Protein AF-A0A972C7S1-F1 (afdb_monomer_lite)

Radius of gyration: 17.01 Å; chains: 1; bounding box: 57×32×51 Å

Sequence (175 aa):
MARKSNYHRSFIILKPESKGYGLKPNKEPAGYCKFEIRRGIGKAYIYLQDMKPSSALDGTYEAYLISIDDSIKPCKLASLHIDDHGRGEHVASFDANDIMGSGKSLENFHALAITFRSQQEDKAIKVAYPLIGYSSRDVNINSHIITDKLKAIHGEEVELQIHPEPEVELEEQLG

pLDDT: mean 88.18, std 15.3, range [39.53, 98.75]

Structure (mmCIF, N/CA/C/O backbone):
data_AF-A0A972C7S1-F1
#
_entry.id   AF-A0A972C7S1-F1
#
loop_
_atom_site.group_PDB
_atom_site.id
_atom_site.type_symbol
_atom_site.label_atom_id
_atom_site.label_alt_id
_atom_site.label_comp_id
_atom_site.label_asym_id
_atom_site.label_entity_id
_atom_site.label_seq_id
_atom_site.pdbx_PDB_ins_code
_atom_site.Cartn_x
_atom_site.Cartn_y
_atom_site.Cartn_z
_atom_site.occupancy
_atom_site.B_iso_or_equiv
_atom_site.auth_seq_id
_atom_site.auth_comp_id
_atom_site.auth_asym_id
_atom_site.auth_atom_id
_atom_site.pdbx_PDB_model_num
ATOM 1 N N . MET A 1 1 ? -34.486 -2.240 19.108 1.00 39.69 1 MET A N 1
ATOM 2 C CA . MET A 1 1 ? -33.278 -1.493 18.688 1.00 39.69 1 MET A CA 1
ATOM 3 C C . MET A 1 1 ? -33.004 -1.820 17.230 1.00 39.69 1 MET A C 1
ATOM 5 O O . MET A 1 1 ? -32.781 -2.982 16.915 1.00 39.69 1 MET A O 1
ATOM 9 N N . ALA A 1 2 ? -33.124 -0.845 16.330 1.00 39.53 2 ALA A N 1
ATOM 10 C CA . ALA A 1 2 ? -32.893 -1.070 14.906 1.00 39.53 2 ALA A CA 1
ATOM 11 C C . ALA A 1 2 ? -31.409 -1.402 14.684 1.00 39.53 2 ALA A C 1
ATOM 13 O O . ALA A 1 2 ? -30.544 -0.580 14.979 1.00 39.53 2 ALA A O 1
ATOM 14 N N . ARG A 1 3 ? -31.105 -2.613 14.196 1.00 47.72 3 ARG A N 1
ATOM 15 C CA . ARG A 1 3 ? -29.764 -2.952 13.701 1.00 47.72 3 ARG A CA 1
ATOM 16 C C . ARG A 1 3 ? -29.469 -2.002 12.542 1.00 47.72 3 ARG A C 1
ATOM 18 O O . ARG A 1 3 ? -29.993 -2.200 11.447 1.00 47.72 3 ARG A O 1
ATOM 25 N N . LYS A 1 4 ? -28.673 -0.958 12.802 1.00 48.81 4 LYS A N 1
ATOM 26 C CA . LYS A 1 4 ? -28.084 -0.101 11.767 1.00 48.81 4 LYS A CA 1
ATOM 27 C C . LYS A 1 4 ? -27.503 -1.036 10.707 1.00 48.81 4 LYS A C 1
ATOM 29 O O . LYS A 1 4 ? -26.827 -2.007 11.042 1.00 48.81 4 LYS A O 1
ATOM 34 N N . SER A 1 5 ? -27.851 -0.808 9.448 1.00 49.00 5 SER A N 1
ATOM 35 C CA . SER A 1 5 ? -27.319 -1.571 8.324 1.00 49.00 5 SER A CA 1
ATOM 36 C C . SER A 1 5 ? -25.787 -1.503 8.368 1.00 49.00 5 SER A C 1
ATOM 38 O O . SER A 1 5 ? -25.210 -0.499 7.971 1.00 49.00 5 SER A O 1
ATOM 40 N N . ASN A 1 6 ? -25.130 -2.560 8.866 1.00 64.31 6 ASN A N 1
ATOM 41 C CA . ASN A 1 6 ? -23.666 -2.708 8.968 1.00 64.31 6 ASN A CA 1
ATOM 42 C C . ASN A 1 6 ? -23.008 -2.928 7.592 1.00 64.31 6 ASN A C 1
ATOM 44 O O . ASN A 1 6 ? -22.050 -3.694 7.484 1.00 64.31 6 ASN A O 1
ATOM 48 N N . TYR A 1 7 ? -23.595 -2.359 6.538 1.00 79.56 7 TYR A N 1
ATOM 49 C CA . TYR A 1 7 ? -23.038 -2.345 5.199 1.00 79.56 7 TYR A CA 1
ATOM 50 C C . TYR A 1 7 ? -22.491 -0.954 4.918 1.00 79.56 7 TYR A C 1
ATOM 52 O O . TYR A 1 7 ? -23.248 0.013 4.842 1.00 79.56 7 TYR A O 1
ATOM 60 N N . HIS A 1 8 ? -21.177 -0.874 4.775 1.00 86.88 8 HIS A N 1
ATOM 61 C CA . HIS A 1 8 ? -20.474 0.332 4.373 1.00 86.88 8 HIS A CA 1
ATOM 62 C C . HIS A 1 8 ? -19.635 0.001 3.145 1.00 86.88 8 HIS A C 1
ATOM 64 O O . HIS A 1 8 ? -18.954 -1.027 3.117 1.00 86.88 8 HIS A O 1
ATOM 70 N N . ARG A 1 9 ? -19.702 0.865 2.132 1.00 93.50 9 ARG A N 1
ATOM 71 C CA . ARG A 1 9 ? -18.858 0.782 0.946 1.00 93.50 9 ARG A CA 1
ATOM 72 C C . ARG A 1 9 ? -18.204 2.128 0.699 1.00 93.50 9 ARG A C 1
ATOM 74 O O . ARG A 1 9 ? -18.899 3.140 0.639 1.00 93.50 9 ARG A O 1
ATOM 81 N N . SER A 1 10 ? -16.897 2.110 0.500 1.00 94.88 10 SER A N 1
ATOM 82 C CA . SER A 1 10 ? -16.093 3.284 0.173 1.00 94.88 10 SER A CA 1
ATOM 83 C C . SER A 1 10 ? -15.086 2.943 -0.919 1.00 94.88 10 SER A C 1
ATOM 85 O O . SER A 1 10 ? -14.845 1.773 -1.226 1.00 94.88 10 SER A O 1
ATOM 87 N N . PHE A 1 11 ? -14.542 3.979 -1.550 1.00 97.06 11 PHE A N 1
ATOM 88 C CA . PHE A 1 11 ? -13.563 3.850 -2.617 1.00 97.06 11 PHE A CA 1
ATOM 89 C C . PHE A 1 11 ? -12.398 4.791 -2.345 1.00 97.06 11 PHE A C 1
ATOM 91 O O . PHE A 1 11 ? -12.612 5.940 -1.965 1.00 97.06 11 PHE A O 1
ATOM 98 N N . ILE A 1 12 ? -11.186 4.310 -2.597 1.00 98.19 12 ILE A N 1
ATOM 99 C CA . ILE A 1 12 ? -9.990 5.137 -2.708 1.00 98.19 12 ILE A CA 1
ATOM 100 C C . ILE A 1 12 ? -9.514 5.035 -4.152 1.00 98.19 12 ILE A C 1
ATOM 102 O O . ILE A 1 12 ? -9.184 3.946 -4.622 1.00 98.19 12 ILE A O 1
ATOM 106 N N . ILE A 1 13 ? -9.509 6.165 -4.858 1.00 98.31 13 ILE A N 1
ATOM 107 C CA . ILE A 1 13 ? -8.939 6.254 -6.205 1.00 98.31 13 ILE A CA 1
ATOM 108 C C . ILE A 1 13 ? -7.436 6.464 -6.063 1.00 98.31 13 ILE A C 1
ATOM 110 O O . ILE A 1 13 ? -7.007 7.388 -5.371 1.00 98.31 13 ILE A O 1
ATOM 114 N N . LEU A 1 14 ? -6.658 5.600 -6.706 1.00 98.38 14 LEU A N 1
ATOM 115 C CA . LEU A 1 14 ? -5.204 5.605 -6.669 1.00 98.38 14 LEU A CA 1
ATOM 116 C C . LEU A 1 14 ? -4.671 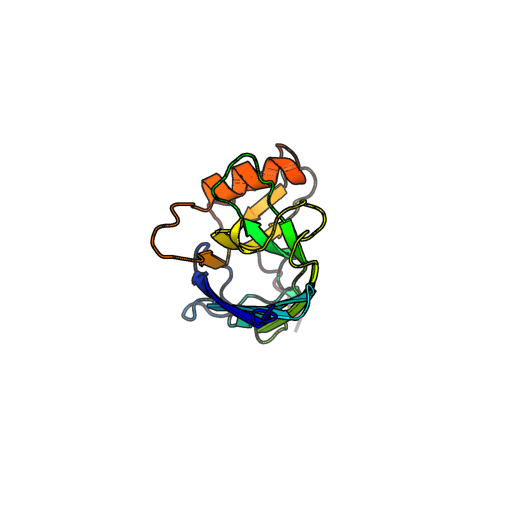6.413 -7.856 1.00 98.38 14 LEU A C 1
ATOM 118 O O . LEU A 1 14 ? -5.095 6.198 -8.994 1.00 98.38 14 LEU A O 1
ATOM 122 N N . LYS A 1 15 ? -3.751 7.339 -7.589 1.00 95.31 15 LYS A N 1
ATOM 123 C CA . LYS A 1 15 ? -3.124 8.202 -8.595 1.00 95.31 15 LYS A CA 1
ATOM 124 C C . LYS A 1 15 ? -1.613 7.969 -8.650 1.00 95.31 15 LYS A C 1
ATOM 126 O O . LYS A 1 15 ? -1.046 7.639 -7.607 1.00 95.31 15 LYS A O 1
ATOM 131 N N . PRO A 1 16 ? -0.977 8.156 -9.821 1.00 95.75 16 PRO A N 1
ATOM 132 C CA . PRO A 1 16 ? 0.477 8.136 -9.958 1.00 95.75 16 PRO A CA 1
ATOM 133 C C . PRO A 1 16 ? 1.163 9.047 -8.947 1.00 95.75 16 PRO A C 1
ATOM 135 O O . PRO A 1 16 ? 0.763 10.199 -8.791 1.00 95.75 16 PRO A O 1
ATOM 138 N N . GLU A 1 17 ? 2.207 8.530 -8.306 1.00 94.81 17 GLU A N 1
ATOM 139 C CA . GLU A 1 17 ? 3.086 9.305 -7.421 1.00 94.81 17 GLU A CA 1
ATOM 140 C C . GLU A 1 17 ? 4.550 9.143 -7.870 1.00 94.81 17 GLU A C 1
ATOM 142 O O . GLU A 1 17 ? 5.210 10.120 -8.215 1.00 94.81 17 GLU A O 1
ATOM 147 N N . SER A 1 18 ? 5.055 7.907 -7.954 1.00 91.94 18 SER A N 1
ATOM 148 C CA . SER A 1 18 ? 6.407 7.609 -8.451 1.00 91.94 18 SER A CA 1
ATOM 149 C C . SER A 1 18 ? 6.406 7.270 -9.943 1.00 91.94 18 SER A C 1
ATOM 151 O O . SER A 1 18 ? 5.640 6.425 -10.409 1.00 91.94 18 SER A O 1
ATOM 153 N N . LYS A 1 19 ? 7.315 7.888 -10.704 1.00 90.19 19 LYS A N 1
ATOM 154 C CA . LYS A 1 19 ? 7.542 7.577 -12.128 1.00 90.19 19 LYS A CA 1
ATOM 155 C C . LYS A 1 19 ? 8.309 6.261 -12.313 1.00 90.19 19 LYS A C 1
ATOM 157 O O . LYS A 1 19 ? 8.917 5.756 -11.378 1.00 90.19 19 LYS A O 1
ATOM 162 N N . GLY A 1 20 ? 8.310 5.730 -13.539 1.00 90.12 20 GLY A N 1
ATOM 163 C CA . GLY A 1 20 ? 9.089 4.538 -13.914 1.00 90.12 20 GLY A CA 1
ATOM 164 C C . GLY A 1 20 ? 8.380 3.198 -13.685 1.00 90.12 20 GLY A C 1
ATOM 165 O O . GLY A 1 20 ? 8.923 2.162 -14.060 1.00 90.12 20 GLY A O 1
ATOM 166 N N . TYR A 1 21 ? 7.160 3.217 -13.139 1.00 93.62 21 TYR A N 1
ATOM 167 C CA . TYR A 1 21 ? 6.331 2.030 -12.883 1.00 93.62 21 TYR A CA 1
ATOM 168 C C . TYR A 1 21 ? 5.204 1.828 -13.904 1.00 93.62 21 TYR A C 1
ATOM 170 O O . TYR A 1 21 ? 4.417 0.897 -13.769 1.00 93.62 21 TYR A O 1
ATOM 178 N N . GLY A 1 22 ? 5.123 2.685 -14.926 1.00 94.44 22 GLY A N 1
ATOM 179 C CA . GLY A 1 22 ? 4.206 2.527 -16.055 1.00 94.44 22 GLY A CA 1
ATOM 180 C C . GLY A 1 22 ? 4.644 1.418 -17.003 1.00 94.44 22 GLY A C 1
ATOM 181 O O . GLY A 1 22 ? 5.819 1.338 -17.358 1.00 94.44 22 GLY A O 1
ATOM 182 N N . LEU A 1 23 ? 3.692 0.601 -17.459 1.00 94.81 23 LEU A N 1
ATOM 183 C CA . LEU A 1 23 ? 3.922 -0.431 -18.476 1.00 94.81 23 LEU A CA 1
ATOM 184 C C . LEU A 1 23 ? 4.396 0.173 -19.808 1.00 94.81 23 LEU A C 1
ATOM 186 O O . LEU A 1 23 ? 5.169 -0.444 -20.535 1.00 94.81 23 LEU A O 1
ATOM 190 N N . LYS A 1 24 ? 3.901 1.369 -20.158 1.00 91.75 24 LYS A N 1
ATOM 191 C CA . LYS A 1 24 ? 4.216 2.063 -21.416 1.00 91.75 24 LYS A CA 1
ATOM 192 C C . LYS A 1 24 ? 4.585 3.528 -21.147 1.00 91.75 24 LYS A C 1
ATOM 194 O O . LYS A 1 24 ? 3.931 4.148 -20.314 1.00 91.75 24 LYS A O 1
ATOM 199 N N . PRO A 1 25 ? 5.523 4.132 -21.906 1.00 81.31 25 PRO A N 1
ATOM 200 C CA . PRO A 1 25 ? 5.994 5.505 -21.665 1.00 81.31 25 PRO A CA 1
ATOM 201 C C . PRO A 1 25 ? 4.905 6.589 -21.650 1.00 81.31 25 PRO A C 1
ATOM 203 O O . PRO A 1 25 ? 5.025 7.573 -20.933 1.00 81.31 25 PRO A O 1
ATOM 206 N N . ASN A 1 26 ? 3.826 6.400 -22.418 1.00 84.69 26 ASN A N 1
ATOM 207 C CA . ASN A 1 26 ? 2.739 7.378 -22.559 1.00 84.69 26 ASN A CA 1
ATOM 208 C C . ASN A 1 26 ? 1.459 6.973 -21.815 1.00 84.69 26 ASN A C 1
ATOM 210 O O . ASN A 1 26 ? 0.382 7.489 -22.120 1.00 84.69 26 ASN A O 1
ATOM 214 N N . LYS A 1 27 ? 1.540 6.003 -20.899 1.00 89.81 27 LYS A N 1
ATOM 215 C CA . LYS A 1 27 ? 0.382 5.538 -20.139 1.00 89.81 27 LYS A CA 1
ATOM 216 C C . LYS A 1 27 ? 0.729 5.473 -18.662 1.00 89.81 27 LYS A C 1
ATOM 218 O O . LYS A 1 27 ? 1.576 4.686 -18.250 1.00 89.81 27 LYS A O 1
ATOM 223 N N . GLU A 1 28 ? 0.078 6.329 -17.886 1.00 94.38 28 GLU A N 1
ATOM 224 C CA . GLU A 1 28 ? 0.267 6.358 -16.443 1.00 94.38 28 GLU A CA 1
ATOM 225 C C . GLU A 1 28 ? -0.413 5.150 -15.787 1.00 94.38 28 GLU A C 1
ATOM 227 O O . GLU A 1 28 ? -1.533 4.800 -16.182 1.00 94.38 28 GLU A O 1
ATOM 232 N N . PRO A 1 29 ? 0.220 4.532 -14.773 1.00 96.94 29 PRO A N 1
ATOM 233 C CA . PRO A 1 29 ? -0.456 3.562 -13.935 1.00 96.94 29 PRO A CA 1
ATOM 234 C C . PRO A 1 29 ? -1.715 4.146 -13.307 1.00 96.94 29 PRO A C 1
ATOM 236 O O . PRO A 1 29 ? -1.781 5.328 -12.971 1.00 96.94 29 PRO A O 1
ATOM 239 N N . ALA A 1 30 ? -2.710 3.305 -13.077 1.00 97.62 30 ALA A N 1
ATOM 240 C CA . ALA A 1 30 ? -3.908 3.724 -12.372 1.00 97.62 30 ALA A CA 1
ATOM 241 C C . ALA A 1 30 ? -4.476 2.579 -11.550 1.00 97.62 30 ALA A C 1
ATOM 243 O O . ALA A 1 30 ? -4.212 1.402 -11.800 1.00 97.62 30 ALA A O 1
ATOM 244 N N . GLY A 1 31 ? -5.313 2.927 -10.583 1.00 98.38 31 GLY A N 1
ATOM 245 C CA . GLY A 1 31 ? -6.035 1.921 -9.837 1.00 98.38 31 GLY A CA 1
ATOM 246 C C . GLY A 1 31 ? -7.090 2.493 -8.919 1.00 98.38 31 GLY A C 1
ATOM 247 O O . GLY A 1 31 ? -7.292 3.704 -8.803 1.00 98.38 31 GLY A O 1
ATOM 248 N N . TYR A 1 32 ? -7.765 1.594 -8.229 1.00 98.69 32 TYR A N 1
ATOM 249 C CA . TYR A 1 32 ? -8.634 1.943 -7.123 1.00 98.69 32 TYR A CA 1
ATOM 250 C C . TYR A 1 32 ? -8.722 0.775 -6.151 1.00 98.69 32 TYR A C 1
ATOM 252 O O . TYR A 1 32 ? -8.501 -0.385 -6.503 1.00 98.69 32 TYR A O 1
ATOM 260 N N . CYS A 1 33 ? -9.097 1.091 -4.920 1.00 98.62 33 CYS A N 1
ATOM 261 C CA . CYS A 1 33 ? -9.528 0.097 -3.958 1.00 98.62 33 CYS A CA 1
ATOM 262 C C . CYS A 1 33 ? -10.971 0.366 -3.564 1.00 98.62 33 CYS A C 1
ATOM 264 O O . CYS A 1 33 ? -11.328 1.483 -3.183 1.00 98.62 33 CYS A O 1
ATOM 266 N N . LYS A 1 34 ? -11.803 -0.667 -3.654 1.00 98.25 34 LYS A N 1
ATOM 267 C CA . LYS A 1 34 ? -13.153 -0.672 -3.098 1.00 98.25 34 LYS A CA 1
ATOM 268 C C . LYS A 1 34 ? -13.109 -1.388 -1.758 1.00 98.25 34 LYS A C 1
ATOM 270 O O . LYS A 1 34 ? -12.743 -2.559 -1.711 1.00 98.25 34 LYS A O 1
ATOM 275 N N . PHE A 1 35 ? -13.564 -0.734 -0.701 1.00 97.69 35 PHE A N 1
ATOM 276 C CA . PHE A 1 35 ? -13.792 -1.384 0.583 1.00 97.69 35 PHE A CA 1
ATOM 277 C C . PHE A 1 35 ? -15.264 -1.749 0.729 1.00 97.69 35 PHE A C 1
ATOM 279 O O . PHE A 1 35 ? -16.141 -0.936 0.442 1.00 97.69 35 PHE A O 1
ATOM 286 N N . GLU A 1 36 ? -15.546 -2.961 1.194 1.00 97.06 36 GLU A N 1
ATOM 287 C CA . GLU A 1 36 ? -16.885 -3.397 1.588 1.00 97.06 36 GLU A CA 1
ATOM 288 C C . GLU A 1 36 ? -16.828 -3.984 2.992 1.00 97.06 36 GLU A C 1
ATOM 290 O O . GLU A 1 36 ? -16.133 -4.966 3.229 1.00 97.06 36 GLU A O 1
ATOM 295 N N . ILE A 1 37 ? -17.590 -3.411 3.916 1.00 94.94 37 ILE A N 1
ATOM 296 C CA . ILE A 1 37 ? -17.750 -3.940 5.269 1.00 94.94 37 ILE A CA 1
ATOM 297 C C . ILE A 1 37 ? -19.144 -4.534 5.371 1.00 94.94 37 ILE A C 1
ATOM 299 O O . ILE A 1 37 ? -20.129 -3.866 5.055 1.00 94.94 37 ILE A O 1
ATOM 303 N N . ARG A 1 38 ? -19.242 -5.788 5.813 1.00 92.94 38 ARG A N 1
ATOM 304 C CA . ARG A 1 38 ? -20.512 -6.467 6.072 1.00 92.94 38 ARG A CA 1
ATOM 305 C C . ARG A 1 38 ? -20.386 -7.346 7.308 1.00 92.94 38 ARG A C 1
ATOM 307 O O . ARG A 1 38 ? -19.622 -8.302 7.322 1.00 92.94 38 ARG A O 1
ATOM 314 N N . ARG A 1 39 ? -21.215 -7.071 8.321 1.00 90.06 39 ARG A N 1
ATOM 315 C CA . ARG A 1 39 ? -21.308 -7.883 9.557 1.00 90.06 39 ARG A CA 1
ATOM 316 C C . ARG A 1 39 ? -19.948 -8.081 10.259 1.00 90.06 39 ARG A C 1
ATOM 318 O O . ARG A 1 39 ? -19.650 -9.180 10.700 1.00 90.06 39 ARG A O 1
ATOM 325 N N . GLY A 1 40 ? -19.146 -7.019 10.348 1.00 90.00 40 GLY A N 1
ATOM 326 C CA . GLY A 1 40 ? -17.832 -7.052 11.004 1.00 90.00 40 GLY A CA 1
ATOM 327 C C . GLY A 1 40 ? -16.694 -7.585 10.131 1.00 90.00 40 GLY A C 1
ATOM 328 O O . GLY A 1 40 ? -15.545 -7.479 10.528 1.00 90.00 40 GLY A O 1
ATOM 329 N N . ILE A 1 41 ? -16.982 -8.090 8.929 1.00 94.94 41 ILE A N 1
ATOM 330 C CA . ILE A 1 41 ? -15.958 -8.534 7.980 1.00 94.94 41 ILE A CA 1
ATOM 331 C C . ILE A 1 41 ? -15.775 -7.452 6.919 1.00 94.94 41 ILE A C 1
ATOM 333 O O . ILE A 1 41 ? -16.743 -7.062 6.257 1.00 94.94 41 ILE A O 1
ATOM 337 N N . GLY A 1 42 ? -14.545 -6.978 6.764 1.00 95.94 42 GLY A N 1
ATOM 338 C CA . GLY A 1 42 ? -14.129 -6.077 5.701 1.00 95.94 42 GLY A CA 1
ATOM 339 C C . GLY A 1 42 ? -13.488 -6.824 4.534 1.00 95.94 42 GLY A C 1
ATOM 340 O O . GLY A 1 42 ? -12.820 -7.841 4.716 1.00 95.94 42 GLY A O 1
ATOM 341 N N . LYS A 1 43 ? -13.698 -6.314 3.321 1.00 97.75 43 LYS A N 1
ATOM 342 C CA . LYS A 1 43 ? -13.002 -6.732 2.102 1.00 97.75 43 LYS A CA 1
ATOM 343 C C . LYS A 1 43 ? -12.448 -5.519 1.373 1.00 97.75 43 LYS A C 1
ATOM 345 O O . LYS A 1 43 ? -13.197 -4.578 1.120 1.00 97.75 43 LYS A O 1
ATOM 350 N N . ALA A 1 44 ? -11.174 -5.567 1.007 1.00 98.25 44 ALA A N 1
ATOM 351 C CA . ALA A 1 44 ? -10.513 -4.609 0.130 1.00 98.25 44 ALA A CA 1
ATOM 352 C C . ALA A 1 44 ? -10.323 -5.256 -1.244 1.00 98.25 44 ALA A C 1
ATOM 354 O O . ALA A 1 44 ? -9.569 -6.219 -1.366 1.00 98.25 44 ALA A O 1
ATOM 355 N N . TYR A 1 45 ? -11.019 -4.747 -2.257 1.00 98.62 45 TYR A N 1
ATOM 356 C CA . TYR A 1 45 ? -10.862 -5.169 -3.647 1.00 98.62 45 TYR A CA 1
ATOM 357 C C . TYR A 1 45 ? -9.956 -4.161 -4.346 1.00 98.62 45 TYR A C 1
ATOM 359 O O . TYR A 1 45 ? -10.375 -3.025 -4.580 1.00 98.62 45 TYR A O 1
ATOM 367 N N . ILE A 1 46 ? -8.729 -4.572 -4.639 1.00 98.75 46 ILE A N 1
ATOM 368 C CA . ILE A 1 46 ? -7.679 -3.741 -5.222 1.00 98.75 46 ILE A CA 1
ATOM 369 C C . ILE A 1 46 ? -7.594 -4.067 -6.710 1.00 98.75 46 ILE A C 1
ATOM 371 O O . ILE A 1 46 ? -7.419 -5.232 -7.065 1.00 98.75 46 ILE A O 1
ATOM 375 N N . TYR A 1 47 ? -7.704 -3.040 -7.551 1.00 98.75 47 TYR A N 1
ATOM 376 C CA . TYR A 1 47 ? -7.577 -3.138 -9.003 1.00 98.75 47 TYR A CA 1
ATOM 377 C C . TYR A 1 47 ? -6.518 -2.155 -9.481 1.00 98.75 47 TYR A C 1
ATOM 379 O O . TYR A 1 47 ? -6.630 -0.955 -9.216 1.00 98.75 47 TYR A O 1
ATOM 387 N N . LEU A 1 48 ? -5.519 -2.667 -10.189 1.00 98.69 48 LEU A N 1
ATOM 388 C CA . LEU A 1 48 ? -4.399 -1.926 -10.755 1.00 98.69 48 LEU A CA 1
ATOM 389 C C . LEU A 1 48 ? -4.310 -2.204 -12.254 1.00 98.69 48 LEU A C 1
ATOM 391 O O . LEU A 1 48 ? -4.575 -3.322 -12.698 1.00 98.69 48 LEU A O 1
ATOM 395 N N . GLN A 1 49 ? -3.914 -1.198 -13.022 1.00 98.31 49 GLN A N 1
ATOM 396 C CA . GLN A 1 49 ? -3.689 -1.309 -14.458 1.00 98.31 49 GLN A CA 1
ATOM 397 C C . GLN A 1 49 ? -2.491 -0.467 -14.886 1.00 98.31 49 GLN A C 1
ATOM 399 O O . GLN A 1 49 ? -2.121 0.497 -14.210 1.00 98.31 49 GLN A O 1
ATOM 404 N N . ASP A 1 50 ? -1.938 -0.810 -16.048 1.00 97.69 50 ASP A N 1
ATOM 405 C CA . ASP A 1 50 ? -0.834 -0.095 -16.690 1.00 97.69 50 ASP A CA 1
ATOM 406 C C . ASP A 1 50 ? 0.430 -0.011 -15.827 1.00 97.69 50 ASP A C 1
ATOM 408 O O . ASP A 1 50 ? 1.254 0.886 -15.996 1.00 97.69 50 ASP A O 1
ATOM 412 N N . MET A 1 51 ? 0.592 -0.975 -14.924 1.00 97.06 51 MET A N 1
ATOM 413 C CA . MET A 1 51 ? 1.760 -1.142 -14.064 1.00 97.06 51 MET A CA 1
ATOM 414 C C . MET A 1 51 ? 2.812 -2.010 -14.767 1.00 97.06 51 MET A C 1
ATOM 416 O O . MET A 1 51 ? 2.461 -2.911 -15.527 1.00 97.06 51 MET A O 1
ATOM 420 N N . LYS A 1 52 ? 4.103 -1.798 -14.498 1.00 96.25 52 LYS A N 1
ATOM 421 C CA . LYS A 1 52 ? 5.146 -2.747 -14.915 1.00 96.25 52 LYS A CA 1
ATOM 422 C C . LYS A 1 52 ? 4.899 -4.124 -14.267 1.00 96.25 52 LYS A C 1
ATOM 424 O O . LYS A 1 52 ? 4.615 -4.147 -13.062 1.00 96.25 52 LYS A O 1
ATOM 429 N N . PRO A 1 53 ? 5.023 -5.236 -15.018 1.00 96.94 53 PRO A N 1
ATOM 430 C CA . PRO A 1 53 ? 4.808 -6.584 -14.497 1.00 96.94 53 PRO A CA 1
ATOM 431 C C . PRO A 1 53 ? 5.739 -6.904 -13.332 1.00 96.94 53 PRO A C 1
ATOM 433 O O . PRO A 1 53 ? 6.868 -6.416 -13.279 1.00 96.94 53 PRO A O 1
ATOM 436 N N . SER A 1 54 ? 5.283 -7.756 -12.412 1.00 93.94 54 SER A N 1
ATOM 437 C CA . SER A 1 54 ? 6.128 -8.224 -11.305 1.00 93.94 54 SER A CA 1
ATOM 438 C C . SER A 1 54 ? 7.323 -9.046 -11.790 1.00 93.94 54 SER A C 1
ATOM 440 O O . SER A 1 54 ? 8.344 -9.058 -11.124 1.00 93.94 54 SER A O 1
ATOM 442 N N . SER A 1 55 ? 7.195 -9.716 -12.937 1.00 92.12 55 SER A N 1
ATOM 443 C CA . SER A 1 55 ? 8.255 -10.493 -13.590 1.00 92.12 55 SER A CA 1
ATOM 444 C C . SER A 1 55 ? 9.391 -9.629 -14.143 1.00 92.12 55 SER A C 1
ATOM 446 O O . SER A 1 55 ? 10.495 -10.123 -14.306 1.00 92.12 55 SER A O 1
ATOM 448 N N . ALA A 1 56 ? 9.134 -8.349 -14.426 1.00 89.69 56 ALA A N 1
ATOM 449 C CA . ALA A 1 56 ? 10.086 -7.455 -15.084 1.00 89.69 56 ALA A CA 1
ATOM 450 C C . ALA A 1 56 ? 10.941 -6.629 -14.106 1.00 89.69 56 ALA A C 1
ATOM 452 O O . ALA A 1 56 ? 11.679 -5.745 -14.542 1.00 89.69 56 ALA A O 1
ATOM 453 N N . LEU A 1 57 ? 10.759 -6.824 -12.797 1.00 87.06 57 LEU A N 1
ATOM 454 C CA . LEU A 1 57 ? 11.323 -5.980 -11.750 1.00 87.06 57 LEU A CA 1
ATOM 455 C C . LEU A 1 57 ? 11.835 -6.833 -10.591 1.00 87.06 57 LEU A C 1
ATOM 457 O O . LEU A 1 57 ? 11.101 -7.675 -10.078 1.00 87.06 57 LEU A O 1
ATOM 461 N N . ASP A 1 58 ? 13.029 -6.523 -10.091 1.00 89.12 58 ASP A N 1
ATOM 462 C CA . ASP A 1 58 ? 13.539 -7.123 -8.858 1.00 89.12 58 ASP A CA 1
ATOM 463 C C . ASP A 1 58 ? 12.944 -6.426 -7.622 1.00 89.12 58 ASP A C 1
ATOM 465 O O . ASP A 1 58 ? 13.443 -5.420 -7.103 1.00 89.12 58 ASP A O 1
ATOM 469 N N . GLY A 1 59 ? 11.776 -6.906 -7.197 1.00 91.12 59 GLY A N 1
ATOM 470 C CA . GLY A 1 59 ? 11.093 -6.399 -6.017 1.00 91.12 59 GLY A CA 1
ATOM 471 C C . GLY A 1 59 ? 9.643 -6.844 -5.908 1.00 91.12 59 GLY A C 1
ATOM 472 O O . GLY A 1 59 ? 9.170 -7.757 -6.581 1.00 91.12 59 GLY A O 1
ATOM 473 N N . THR A 1 60 ? 8.904 -6.222 -4.995 1.00 94.12 60 THR A N 1
ATOM 474 C CA . THR A 1 60 ? 7.524 -6.619 -4.696 1.00 94.12 60 THR A CA 1
ATOM 475 C C . THR A 1 60 ? 6.614 -5.413 -4.563 1.00 94.12 60 THR A C 1
ATOM 477 O O . THR A 1 60 ? 6.932 -4.459 -3.852 1.00 94.12 60 THR A O 1
ATOM 480 N N . TYR A 1 61 ? 5.440 -5.493 -5.194 1.00 97.81 61 TYR A N 1
ATOM 481 C CA . TYR A 1 61 ? 4.360 -4.549 -4.944 1.00 97.81 61 TYR A CA 1
ATOM 482 C C . TYR A 1 61 ? 3.595 -4.925 -3.675 1.00 97.81 61 TYR A C 1
ATOM 484 O O . TYR A 1 61 ? 3.235 -6.086 -3.472 1.00 97.81 61 TYR A O 1
ATOM 492 N N . GLU A 1 62 ? 3.302 -3.952 -2.821 1.00 97.75 62 GLU A N 1
ATOM 493 C CA . GLU A 1 62 ? 2.549 -4.164 -1.584 1.00 97.75 62 GLU A CA 1
ATOM 494 C C . GLU A 1 62 ? 1.506 -3.057 -1.392 1.00 97.75 62 GLU A C 1
ATOM 496 O O . GLU A 1 62 ? 1.685 -1.924 -1.830 1.00 97.75 62 GLU A O 1
ATOM 501 N N . ALA A 1 63 ? 0.387 -3.384 -0.747 1.00 98.38 63 ALA A N 1
ATOM 502 C CA . ALA A 1 63 ? -0.665 -2.427 -0.418 1.00 98.38 63 ALA A CA 1
ATOM 503 C C . ALA A 1 63 ? -0.651 -2.112 1.077 1.00 98.38 63 ALA A C 1
ATOM 505 O O . ALA A 1 63 ? -0.774 -3.027 1.895 1.00 98.38 63 ALA A O 1
ATOM 506 N N . TYR A 1 64 ? -0.581 -0.829 1.431 1.00 98.38 64 TYR A N 1
ATOM 507 C CA . TYR A 1 64 ? -0.559 -0.357 2.815 1.00 98.38 64 TYR A CA 1
ATOM 508 C C . TYR A 1 64 ? -1.663 0.653 3.107 1.00 98.38 64 TYR A C 1
ATOM 510 O O . TYR A 1 64 ? -1.807 1.651 2.403 1.00 98.38 64 TYR A O 1
ATOM 518 N N . LEU A 1 65 ? -2.398 0.431 4.196 1.00 98.25 65 LEU A N 1
ATOM 519 C CA . LEU A 1 65 ? -3.253 1.445 4.806 1.00 98.25 65 LEU A CA 1
ATOM 520 C C . LEU A 1 65 ? -2.420 2.353 5.707 1.00 98.25 65 LEU A C 1
ATOM 522 O O . LEU A 1 65 ? -1.688 1.868 6.572 1.00 98.25 65 LEU A O 1
ATOM 526 N N . ILE A 1 66 ? -2.567 3.662 5.520 1.00 98.12 66 ILE A N 1
ATOM 527 C CA . ILE A 1 66 ? -1.810 4.689 6.238 1.00 98.12 66 ILE A CA 1
ATOM 528 C C . ILE A 1 66 ? -2.769 5.589 7.013 1.00 98.12 66 ILE A C 1
ATOM 530 O O . ILE A 1 66 ? -3.760 6.070 6.463 1.00 98.12 66 ILE A O 1
ATOM 534 N N . SER A 1 67 ? -2.457 5.850 8.281 1.00 97.31 67 SER A N 1
ATOM 535 C CA . SER A 1 67 ? -3.147 6.849 9.098 1.00 97.31 67 SER A CA 1
ATOM 536 C C . SER A 1 67 ? -2.388 8.179 9.118 1.00 97.31 67 SER A C 1
ATOM 538 O O . SER A 1 67 ? -1.154 8.192 9.115 1.00 97.31 67 SER A O 1
ATOM 540 N N . ILE A 1 68 ? -3.120 9.295 9.193 1.00 95.62 68 ILE A N 1
ATOM 541 C CA . ILE A 1 68 ? -2.542 10.604 9.539 1.00 95.62 68 ILE A CA 1
ATOM 542 C C . ILE A 1 68 ? -2.176 10.700 11.026 1.00 95.62 68 ILE A C 1
ATOM 544 O O . ILE A 1 68 ? -1.331 11.506 11.383 1.00 95.62 68 ILE A O 1
ATOM 548 N N . ASP A 1 69 ? -2.787 9.878 11.882 1.00 94.75 69 ASP A N 1
ATOM 549 C CA . ASP A 1 69 ? -2.420 9.762 13.294 1.00 94.75 69 ASP A CA 1
ATOM 550 C C . ASP A 1 69 ? -1.111 8.971 13.407 1.00 94.75 69 ASP A C 1
ATOM 552 O O . ASP A 1 69 ? -1.040 7.804 13.013 1.00 94.75 69 ASP A O 1
ATOM 556 N N . ASP A 1 70 ? -0.068 9.613 13.930 1.00 91.19 70 ASP A N 1
ATOM 557 C CA . ASP A 1 70 ? 1.272 9.036 14.074 1.00 91.19 70 ASP A CA 1
ATOM 558 C C . ASP A 1 70 ? 1.348 7.905 15.104 1.00 91.19 70 ASP A C 1
ATOM 560 O O . ASP A 1 70 ? 2.260 7.081 15.040 1.00 91.19 70 ASP A O 1
ATOM 564 N N . SER A 1 71 ? 0.370 7.797 16.008 1.00 92.25 71 SER A N 1
ATOM 565 C CA . SER A 1 71 ? 0.280 6.670 16.944 1.00 92.25 71 SER A CA 1
ATOM 566 C C . SER A 1 71 ? -0.202 5.374 16.281 1.00 92.25 71 SER A C 1
ATOM 568 O O . SER A 1 71 ? -0.056 4.289 16.851 1.00 92.25 71 SER A O 1
ATOM 570 N N . ILE A 1 72 ? -0.768 5.464 15.072 1.00 95.12 72 ILE A N 1
ATOM 571 C CA . ILE A 1 72 ? -1.308 4.327 14.329 1.00 95.12 72 ILE A CA 1
ATOM 572 C C . ILE A 1 72 ? -0.297 3.893 13.269 1.00 95.12 72 ILE A C 1
ATOM 574 O O . ILE A 1 72 ? -0.059 4.583 12.276 1.00 95.12 72 ILE A O 1
ATOM 578 N N . LYS A 1 73 ? 0.274 2.702 13.467 1.00 95.06 73 LYS A N 1
ATOM 579 C CA . LYS A 1 73 ? 1.218 2.102 12.519 1.00 95.06 73 LYS A CA 1
ATOM 580 C C . LYS A 1 73 ? 0.532 1.766 11.185 1.00 95.06 73 LYS A C 1
ATOM 582 O O . LYS A 1 73 ? -0.642 1.380 11.186 1.00 95.06 73 LYS A O 1
ATOM 587 N N . PRO A 1 74 ? 1.251 1.851 10.050 1.00 96.62 74 PRO A N 1
ATOM 588 C CA . PRO A 1 74 ? 0.743 1.348 8.779 1.00 96.62 74 PRO A CA 1
ATOM 589 C C . PRO A 1 74 ? 0.315 -0.122 8.855 1.00 96.62 74 PRO A C 1
ATOM 591 O O . PRO A 1 74 ? 0.879 -0.913 9.608 1.00 96.62 74 PRO A O 1
ATOM 594 N N . CYS A 1 75 ? -0.663 -0.511 8.043 1.00 96.69 75 CYS A N 1
ATOM 595 C CA . CYS A 1 75 ? -1.126 -1.897 7.965 1.00 96.69 75 CYS A CA 1
ATOM 596 C C . CYS A 1 75 ? -0.943 -2.434 6.547 1.00 96.69 75 CYS A C 1
ATOM 598 O O . CYS A 1 75 ? -1.556 -1.918 5.611 1.00 96.69 75 CYS A O 1
ATOM 600 N N . LYS A 1 76 ? -0.125 -3.482 6.384 1.00 96.81 76 LYS A N 1
ATOM 601 C CA . LYS A 1 76 ? 0.004 -4.194 5.105 1.00 96.81 76 LYS A CA 1
ATOM 602 C C . LYS A 1 76 ? -1.278 -4.978 4.845 1.00 96.81 76 LYS A C 1
ATOM 604 O O . LYS A 1 76 ? -1.592 -5.879 5.612 1.00 96.81 76 LYS A O 1
ATOM 609 N N . LEU A 1 77 ? -1.990 -4.670 3.767 1.00 96.69 77 LEU A N 1
ATOM 610 C CA . LEU A 1 77 ? -3.171 -5.418 3.330 1.00 96.69 77 LEU A CA 1
ATOM 611 C C . LEU A 1 77 ? -2.801 -6.650 2.506 1.00 96.69 77 LEU A C 1
ATOM 613 O O . LEU A 1 77 ? -3.399 -7.706 2.687 1.00 96.69 77 LEU A O 1
ATOM 617 N N . ALA A 1 78 ? -1.852 -6.505 1.580 1.00 97.12 78 ALA A N 1
ATOM 618 C CA . ALA A 1 78 ? -1.495 -7.560 0.638 1.00 97.12 78 ALA A CA 1
ATOM 619 C C . ALA A 1 78 ? -0.112 -7.335 0.018 1.00 97.12 78 ALA A C 1
ATOM 621 O O . ALA A 1 78 ? 0.341 -6.197 -0.113 1.00 97.12 78 ALA A O 1
ATOM 622 N N . SER A 1 79 ? 0.522 -8.426 -0.410 1.00 97.00 79 SER A N 1
ATOM 623 C CA . SER A 1 79 ? 1.482 -8.397 -1.519 1.00 97.00 79 SER A CA 1
ATOM 624 C C . SER A 1 79 ? 0.709 -8.578 -2.822 1.00 97.00 79 SER A C 1
ATOM 626 O O . SER A 1 79 ? -0.242 -9.360 -2.877 1.00 97.00 79 SER A O 1
ATOM 628 N N . LEU A 1 80 ? 1.088 -7.835 -3.852 1.00 98.31 80 LEU A N 1
ATOM 629 C CA . LEU A 1 80 ? 0.362 -7.735 -5.109 1.00 98.31 80 LEU A CA 1
ATOM 630 C C . LEU A 1 80 ? 1.206 -8.306 -6.243 1.00 98.31 80 LEU A C 1
ATOM 632 O O . LEU A 1 80 ? 2.405 -8.048 -6.327 1.00 98.31 80 LEU A O 1
ATOM 636 N N . HIS A 1 81 ? 0.551 -9.051 -7.127 1.00 97.81 81 HIS A N 1
ATOM 637 C CA . HIS A 1 81 ? 1.138 -9.527 -8.370 1.00 97.81 81 HIS A CA 1
ATOM 638 C C . HIS A 1 81 ? 0.543 -8.736 -9.535 1.00 97.81 81 HIS A C 1
ATOM 640 O O . HIS A 1 81 ? -0.679 -8.574 -9.607 1.00 97.81 81 HIS A O 1
ATOM 646 N N . ILE A 1 82 ? 1.408 -8.237 -10.414 1.00 98.25 82 ILE A N 1
ATOM 647 C CA . ILE A 1 82 ? 1.031 -7.573 -11.661 1.00 98.25 82 ILE A CA 1
ATOM 648 C C . ILE A 1 82 ? 1.358 -8.523 -12.810 1.00 98.25 82 ILE A C 1
ATOM 650 O O . ILE A 1 82 ? 2.515 -8.925 -12.950 1.00 98.25 82 ILE A O 1
ATOM 654 N N . ASP A 1 83 ? 0.344 -8.859 -13.607 1.00 97.94 83 ASP A N 1
ATOM 655 C CA . ASP A 1 83 ? 0.480 -9.716 -14.785 1.00 97.94 83 ASP A CA 1
ATOM 656 C C . ASP A 1 83 ? 1.281 -9.031 -15.909 1.00 97.94 83 ASP A C 1
ATOM 658 O O . ASP A 1 83 ? 1.521 -7.820 -15.891 1.00 97.94 83 ASP A O 1
ATOM 662 N N . ASP A 1 84 ? 1.656 -9.796 -16.936 1.00 97.06 84 ASP A N 1
ATOM 663 C CA . ASP A 1 84 ? 2.432 -9.281 -18.077 1.00 97.06 84 ASP A CA 1
ATOM 664 C C . ASP A 1 84 ? 1.667 -8.243 -18.928 1.00 97.06 84 ASP A C 1
ATOM 666 O O . ASP A 1 84 ? 2.248 -7.550 -19.763 1.00 97.06 84 ASP A O 1
ATOM 670 N N . HIS A 1 85 ? 0.357 -8.091 -18.708 1.00 96.94 85 HIS A N 1
ATOM 671 C CA . HIS A 1 85 ? -0.480 -7.062 -19.333 1.00 96.94 85 HIS A CA 1
ATOM 672 C C . HIS A 1 85 ? -0.593 -5.799 -18.463 1.00 96.94 85 HIS A C 1
ATOM 674 O O . HIS A 1 85 ? -1.345 -4.879 -18.802 1.00 96.94 85 HIS A O 1
ATOM 680 N N . GLY A 1 86 ? 0.136 -5.749 -17.348 1.00 97.38 86 GLY A N 1
ATOM 681 C CA . GLY A 1 86 ? 0.163 -4.645 -16.401 1.00 97.38 86 GLY A CA 1
ATOM 682 C C . GLY A 1 86 ? -1.062 -4.554 -15.500 1.00 97.38 86 GLY A C 1
ATOM 683 O O . GLY A 1 86 ? -1.348 -3.469 -14.987 1.00 97.38 86 GLY A O 1
ATOM 684 N N . ARG A 1 87 ? -1.811 -5.647 -15.319 1.00 98.44 87 ARG A N 1
ATOM 685 C CA . ARG A 1 87 ? -3.008 -5.705 -14.471 1.00 98.44 87 ARG A CA 1
ATOM 686 C C . ARG A 1 87 ? -2.724 -6.431 -13.166 1.00 98.44 87 ARG A C 1
ATOM 688 O O . ARG A 1 87 ? -2.107 -7.489 -13.151 1.00 98.44 87 ARG A O 1
ATOM 695 N N . GLY A 1 88 ? -3.236 -5.882 -12.072 1.00 98.19 88 GLY A N 1
ATOM 696 C CA . GLY A 1 88 ? -3.206 -6.518 -10.759 1.00 98.19 88 GLY A CA 1
ATOM 697 C C . GLY A 1 88 ? -4.588 -6.506 -10.130 1.00 98.19 88 GLY A C 1
ATOM 698 O O . GLY A 1 88 ? -5.197 -5.445 -10.003 1.00 98.19 88 GLY A O 1
ATOM 699 N N . GLU A 1 89 ? -5.070 -7.669 -9.706 1.00 98.25 89 GLU A N 1
ATOM 700 C CA . GLU A 1 89 ? -6.328 -7.799 -8.972 1.00 98.25 89 GLU A CA 1
ATOM 701 C C . GLU A 1 89 ? -6.104 -8.597 -7.690 1.00 98.25 89 GLU A C 1
ATOM 703 O O . GLU A 1 89 ? -5.510 -9.676 -7.704 1.00 98.25 89 GLU A O 1
ATOM 708 N N . HIS A 1 90 ? -6.576 -8.069 -6.562 1.00 98.50 90 HIS A N 1
ATOM 709 C CA . HIS A 1 90 ? -6.467 -8.757 -5.280 1.00 98.50 90 HIS A CA 1
ATOM 710 C C . HIS A 1 90 ? -7.665 -8.468 -4.378 1.00 98.50 90 HIS A C 1
ATOM 712 O O . HIS A 1 90 ? -8.210 -7.363 -4.376 1.00 98.50 90 HIS A O 1
ATOM 718 N N . VAL A 1 91 ? -8.053 -9.456 -3.567 1.00 98.38 91 VAL A N 1
ATOM 719 C CA . VAL A 1 91 ? -9.088 -9.299 -2.540 1.00 98.38 91 VAL A CA 1
ATOM 720 C C . VAL A 1 91 ? -8.524 -9.690 -1.182 1.00 98.38 91 VAL A C 1
ATOM 722 O O . VAL A 1 91 ? -8.385 -10.873 -0.883 1.00 98.38 91 VAL A O 1
ATOM 725 N N . ALA A 1 92 ? -8.262 -8.695 -0.336 1.00 97.50 92 ALA A N 1
ATOM 726 C CA . ALA A 1 92 ? -7.869 -8.917 1.052 1.00 97.50 92 ALA A CA 1
ATOM 727 C C . ALA A 1 92 ? -9.109 -8.892 1.957 1.00 97.50 92 ALA A C 1
ATOM 729 O O . ALA A 1 92 ? -9.945 -7.993 1.846 1.00 97.50 92 ALA A O 1
ATOM 730 N N . SER A 1 93 ? -9.236 -9.874 2.850 1.00 96.88 93 SER A N 1
ATOM 731 C CA . SER A 1 93 ? -10.282 -9.906 3.883 1.00 96.88 93 SER A CA 1
ATOM 732 C C . SER A 1 93 ? -9.679 -9.569 5.244 1.00 96.88 93 SER A C 1
ATOM 734 O O . SER A 1 93 ? -8.566 -9.993 5.535 1.00 96.88 93 SER A O 1
ATOM 736 N N . PHE A 1 94 ? -10.407 -8.823 6.072 1.00 96.19 94 PHE A N 1
ATOM 737 C CA . PHE A 1 94 ? -9.936 -8.359 7.380 1.00 96.19 94 PHE A CA 1
ATOM 738 C C . PHE A 1 94 ? -11.091 -8.218 8.384 1.00 96.19 94 PHE A C 1
ATOM 740 O O . PHE A 1 94 ? -12.259 -8.135 7.988 1.00 96.19 94 PHE A O 1
ATOM 747 N N . ASP A 1 95 ? -10.779 -8.176 9.683 1.00 95.94 95 ASP A N 1
ATOM 748 C CA . ASP A 1 95 ? -11.743 -7.766 10.712 1.00 95.94 95 ASP A CA 1
ATOM 749 C C . ASP A 1 95 ? -11.953 -6.250 10.623 1.00 95.94 95 ASP A C 1
ATOM 751 O O . ASP A 1 95 ? -11.005 -5.469 10.683 1.00 95.94 95 ASP A O 1
ATOM 755 N N . ALA A 1 96 ? -13.201 -5.817 10.453 1.00 93.81 96 ALA A N 1
ATOM 756 C CA . ALA A 1 96 ? -13.533 -4.410 10.267 1.00 93.81 96 ALA A CA 1
ATOM 757 C C . ALA A 1 96 ? -13.272 -3.536 11.508 1.00 93.81 96 ALA A C 1
ATOM 759 O O . ALA A 1 96 ? -13.223 -2.313 11.366 1.00 93.81 96 ALA A O 1
ATOM 760 N N . ASN A 1 97 ? -13.131 -4.138 12.692 1.00 93.44 97 ASN A N 1
ATOM 761 C CA . ASN A 1 97 ? -12.823 -3.443 13.945 1.00 93.44 97 ASN A CA 1
ATOM 762 C C . ASN A 1 97 ? -11.362 -3.626 14.384 1.00 93.44 97 ASN A C 1
ATOM 764 O O . ASN A 1 97 ? -10.930 -2.966 15.326 1.00 93.44 97 ASN A O 1
ATOM 768 N N . ASP A 1 98 ? -10.627 -4.519 13.723 1.00 95.94 98 ASP A N 1
ATOM 769 C CA . ASP A 1 98 ? -9.235 -4.827 14.026 1.00 95.94 98 ASP A CA 1
ATOM 770 C C . ASP A 1 98 ? -8.467 -5.124 12.731 1.00 95.94 98 ASP A C 1
ATOM 772 O O . ASP A 1 98 ? -8.113 -6.263 12.405 1.00 95.94 98 ASP A O 1
ATOM 776 N N . ILE A 1 99 ? -8.250 -4.075 11.937 1.00 94.94 99 ILE A N 1
ATOM 777 C CA . ILE A 1 99 ? -7.570 -4.210 10.651 1.00 94.94 99 ILE A CA 1
ATOM 778 C C . ILE A 1 99 ? -6.148 -4.708 10.893 1.00 94.94 99 ILE A C 1
ATOM 780 O O . ILE A 1 99 ? -5.322 -3.993 11.455 1.00 94.94 99 ILE A O 1
ATOM 784 N N . MET A 1 100 ? -5.871 -5.930 10.433 1.00 93.56 100 MET A N 1
ATOM 785 C CA . MET A 1 100 ? -4.558 -6.581 10.489 1.00 93.56 100 MET A CA 1
ATOM 786 C C . MET A 1 100 ? -3.930 -6.612 11.898 1.00 93.56 100 MET A C 1
ATOM 788 O O . MET A 1 100 ? -2.709 -6.554 12.023 1.00 93.56 100 MET A O 1
ATOM 792 N N . GLY A 1 101 ? -4.747 -6.705 12.955 1.00 93.25 101 GLY A N 1
ATOM 793 C CA . GLY A 1 101 ? -4.269 -6.768 14.344 1.00 93.25 101 GLY A CA 1
ATOM 794 C C . GLY A 1 101 ? -3.878 -5.412 14.951 1.00 93.25 101 GLY A C 1
ATOM 795 O O . GLY A 1 101 ? -3.164 -5.368 15.952 1.00 93.25 101 GLY A O 1
ATOM 796 N N . SER A 1 102 ? -4.284 -4.297 14.336 1.00 94.00 102 SER A N 1
ATOM 797 C CA . SER A 1 102 ? -3.979 -2.937 14.809 1.00 94.00 102 SER A CA 1
ATOM 798 C C . SER A 1 102 ? -4.855 -2.445 15.968 1.00 94.00 102 SER A C 1
ATOM 800 O O . SER A 1 102 ? -4.555 -1.414 16.575 1.00 94.00 102 SER A O 1
ATOM 802 N N . GLY A 1 103 ? -5.965 -3.121 16.255 1.00 95.56 103 GLY A N 1
ATOM 803 C CA . GLY A 1 103 ? -7.033 -2.656 17.139 1.00 95.56 103 GLY A CA 1
ATOM 804 C C . GLY A 1 103 ? -7.783 -1.432 16.600 1.00 95.56 103 GLY A C 1
ATOM 805 O O . GLY A 1 103 ? -8.384 -0.696 17.386 1.00 95.56 103 GLY A O 1
ATOM 806 N N . LYS A 1 104 ? -7.692 -1.154 15.290 1.00 96.75 104 LYS A N 1
ATOM 807 C CA . LYS A 1 104 ? -8.290 0.013 14.621 1.00 96.75 104 LYS A CA 1
ATOM 808 C C . LYS A 1 104 ? -9.255 -0.400 13.515 1.00 96.75 104 LYS A C 1
ATOM 810 O O . LYS A 1 104 ? -9.074 -1.429 12.862 1.00 96.75 104 LYS A O 1
ATOM 815 N N . SER A 1 105 ? -10.258 0.444 13.278 1.00 95.31 105 SER A N 1
ATOM 816 C CA . SER A 1 105 ? -11.220 0.280 12.187 1.00 95.31 105 SER A CA 1
ATOM 817 C C . SER A 1 105 ? -10.742 1.006 10.921 1.00 95.31 105 SER A C 1
ATOM 819 O O . SER A 1 105 ? -9.774 1.770 10.940 1.00 95.31 105 SER A O 1
ATOM 821 N N . LEU A 1 106 ? -11.442 0.803 9.798 1.00 94.38 106 LEU A N 1
ATOM 822 C CA . LEU A 1 106 ? -11.096 1.445 8.520 1.00 94.38 106 LEU A CA 1
ATOM 823 C C . LEU A 1 106 ? -11.118 2.978 8.589 1.00 94.38 106 LEU A C 1
ATOM 825 O O . LEU A 1 106 ? -10.353 3.624 7.881 1.00 94.38 106 LEU A O 1
ATOM 829 N N . GLU A 1 107 ? -11.958 3.563 9.444 1.00 93.75 107 GLU A N 1
ATOM 830 C CA . GLU A 1 107 ? -12.093 5.022 9.559 1.00 93.75 107 GLU A CA 1
ATOM 831 C C . GLU A 1 107 ? -10.849 5.696 10.150 1.00 93.75 107 GLU A C 1
ATOM 833 O O . GLU A 1 107 ? -10.676 6.903 10.018 1.00 93.75 107 GLU A O 1
ATOM 838 N N . ASN A 1 108 ? -9.962 4.917 10.775 1.00 96.75 108 ASN A N 1
ATOM 839 C CA . ASN A 1 108 ? -8.695 5.413 11.287 1.00 96.75 108 ASN A CA 1
ATOM 840 C C . ASN A 1 108 ? -7.607 5.494 10.206 1.00 96.75 108 ASN A C 1
ATOM 842 O O . ASN A 1 108 ? -6.540 6.044 10.465 1.00 96.75 108 ASN A O 1
ATOM 846 N N . PHE A 1 109 ? -7.851 4.979 9.000 1.00 97.31 109 PHE A N 1
ATOM 847 C CA . PHE A 1 109 ? -6.897 5.006 7.896 1.00 97.31 109 PHE A CA 1
ATOM 848 C C . PHE A 1 109 ? -7.371 5.960 6.796 1.00 97.31 109 PHE A C 1
ATOM 850 O O . PHE A 1 109 ? -8.541 6.011 6.422 1.00 97.31 109 PHE A O 1
ATOM 857 N N . HIS A 1 110 ? -6.432 6.741 6.280 1.00 97.62 110 HIS A N 1
ATOM 858 C CA . HIS A 1 110 ? -6.698 7.948 5.503 1.00 97.62 110 HIS A CA 1
ATOM 859 C C . HIS A 1 110 ? -6.070 7.909 4.107 1.00 97.62 110 HIS A C 1
ATOM 861 O O . HIS A 1 110 ? -6.495 8.651 3.222 1.00 97.62 110 HIS A O 1
ATOM 867 N N . ALA A 1 111 ? -5.096 7.027 3.885 1.00 98.12 111 ALA A N 1
ATOM 868 C CA . ALA A 1 111 ? -4.538 6.765 2.568 1.00 98.12 111 ALA A CA 1
ATOM 869 C C . ALA A 1 111 ? -4.331 5.266 2.330 1.00 98.12 111 ALA A C 1
ATOM 871 O O . ALA A 1 111 ? -4.157 4.485 3.269 1.00 98.12 111 ALA A O 1
ATOM 872 N N . LEU A 1 112 ? -4.334 4.890 1.056 1.00 98.50 112 LEU A N 1
ATOM 873 C CA . LEU A 1 112 ? -3.872 3.601 0.564 1.00 98.50 112 LEU A CA 1
ATOM 874 C C . LEU A 1 112 ? -2.664 3.855 -0.336 1.00 98.50 112 LEU A C 1
ATOM 876 O O . LEU A 1 112 ? -2.779 4.558 -1.341 1.00 98.50 112 LEU A O 1
ATOM 880 N N . ALA A 1 113 ? -1.525 3.280 0.028 1.00 98.38 113 ALA A N 1
ATOM 881 C CA . ALA A 1 113 ? -0.298 3.348 -0.747 1.00 98.38 113 ALA A CA 1
ATOM 882 C C . ALA A 1 113 ? -0.040 1.998 -1.416 1.00 98.38 113 ALA A C 1
ATOM 884 O O . ALA A 1 113 ? -0.026 0.965 -0.742 1.00 98.38 113 ALA A O 1
ATOM 885 N N . ILE A 1 114 ? 0.174 2.016 -2.729 1.00 98.44 114 ILE A N 1
ATOM 886 C CA . ILE A 1 114 ? 0.810 0.912 -3.439 1.00 98.44 114 ILE A CA 1
ATOM 887 C C . ILE A 1 114 ? 2.297 1.212 -3.429 1.00 98.44 114 ILE A C 1
ATOM 889 O O . ILE A 1 114 ? 2.735 2.188 -4.039 1.00 98.44 114 ILE A O 1
ATOM 893 N N . THR A 1 115 ? 3.048 0.401 -2.701 1.00 97.31 115 THR A N 1
ATOM 894 C CA . THR A 1 115 ? 4.498 0.500 -2.609 1.00 97.31 115 THR A CA 1
ATOM 895 C C . THR A 1 115 ? 5.140 -0.477 -3.577 1.00 97.31 115 THR A C 1
ATOM 897 O O . THR A 1 115 ? 4.562 -1.515 -3.894 1.00 97.31 115 THR A O 1
ATOM 900 N N . PHE A 1 116 ? 6.342 -0.156 -4.037 1.00 95.94 116 PHE A N 1
ATOM 901 C CA . PHE A 1 116 ? 7.255 -1.121 -4.631 1.00 95.94 116 PHE A CA 1
ATOM 902 C C . PHE A 1 116 ? 8.503 -1.166 -3.763 1.00 95.94 116 PHE A C 1
ATOM 904 O O . PHE A 1 116 ? 9.144 -0.134 -3.553 1.00 95.94 116 PHE A O 1
ATOM 911 N N . ARG A 1 117 ? 8.810 -2.344 -3.228 1.00 91.38 117 ARG A N 1
ATOM 912 C CA . ARG A 1 117 ? 9.988 -2.574 -2.400 1.00 91.38 117 ARG A CA 1
ATOM 913 C C . ARG A 1 117 ? 10.989 -3.403 -3.187 1.00 91.38 117 ARG A C 1
ATOM 915 O O . ARG A 1 117 ? 10.700 -4.561 -3.481 1.00 91.38 117 ARG A O 1
ATOM 922 N N . SER A 1 118 ? 12.148 -2.825 -3.468 1.00 88.19 118 SER A N 1
ATOM 923 C CA . SER A 1 118 ? 13.303 -3.535 -4.020 1.00 88.19 118 SER A CA 1
ATOM 924 C C . SER A 1 118 ? 14.367 -3.680 -2.944 1.00 88.19 118 SER A C 1
ATOM 926 O O . SER A 1 118 ? 14.642 -2.730 -2.200 1.00 88.19 118 SER A O 1
ATOM 928 N N . GLN A 1 119 ? 14.981 -4.851 -2.879 1.00 73.44 119 GLN A N 1
ATOM 929 C CA . GLN A 1 119 ? 16.129 -5.100 -2.023 1.00 73.44 119 GLN A CA 1
ATOM 930 C C . GLN A 1 119 ? 17.340 -5.292 -2.930 1.00 73.44 119 GLN A C 1
ATOM 932 O O . GLN A 1 119 ? 17.410 -6.275 -3.647 1.00 73.44 119 GLN A O 1
ATOM 937 N N . GLN A 1 120 ? 18.281 -4.348 -2.907 1.00 68.19 120 GLN A N 1
ATOM 938 C CA . GLN A 1 120 ? 19.594 -4.586 -3.506 1.00 68.19 120 GLN A CA 1
ATOM 939 C C . GLN A 1 120 ? 20.461 -5.295 -2.462 1.00 68.19 120 GLN A C 1
ATOM 941 O O . GLN A 1 120 ? 20.442 -4.900 -1.293 1.00 68.19 120 GLN A O 1
ATOM 946 N N . GLU A 1 121 ? 21.200 -6.330 -2.864 1.00 57.34 121 GLU A N 1
ATOM 947 C CA . GLU A 1 121 ? 22.142 -7.024 -1.976 1.00 57.34 121 GLU A CA 1
ATOM 948 C C . GLU A 1 121 ? 23.084 -6.009 -1.288 1.00 57.34 121 GLU A C 1
ATOM 950 O O . GLU A 1 121 ? 23.584 -5.072 -1.917 1.00 57.34 121 GLU A O 1
ATOM 955 N N . ASP A 1 122 ? 23.249 -6.161 0.033 1.00 61.56 122 ASP A N 1
ATOM 956 C CA . ASP A 1 122 ? 24.051 -5.313 0.934 1.00 61.56 122 ASP A CA 1
ATOM 957 C C . ASP A 1 122 ? 23.664 -3.820 1.043 1.00 61.56 122 ASP A C 1
ATOM 959 O O . ASP A 1 122 ? 24.464 -2.997 1.503 1.00 61.56 122 ASP A O 1
ATOM 963 N N . LYS A 1 123 ? 22.432 -3.432 0.675 1.00 66.12 123 LYS A N 1
ATOM 964 C CA . LYS A 1 123 ? 21.946 -2.043 0.803 1.00 66.12 123 LYS A CA 1
ATOM 965 C C . LYS A 1 123 ? 20.619 -1.913 1.554 1.00 66.12 123 LYS A C 1
ATOM 967 O O . LYS A 1 123 ? 19.833 -2.847 1.663 1.00 66.12 123 LYS A O 1
ATOM 972 N N . ALA A 1 124 ? 20.375 -0.683 2.012 1.00 75.62 124 ALA A N 1
ATOM 973 C CA . ALA A 1 124 ? 19.111 -0.205 2.563 1.00 75.62 124 ALA A CA 1
ATOM 974 C C . ALA A 1 124 ? 17.907 -0.582 1.678 1.00 75.62 124 ALA A C 1
ATOM 976 O O . ALA A 1 124 ? 17.974 -0.495 0.446 1.00 75.62 124 ALA A O 1
ATOM 977 N N . ILE A 1 125 ? 16.789 -0.951 2.311 1.00 84.19 125 ILE A N 1
ATOM 978 C CA . ILE A 1 125 ? 15.533 -1.278 1.631 1.00 84.19 125 ILE A CA 1
ATOM 979 C C . ILE A 1 125 ? 15.029 -0.025 0.915 1.00 84.19 125 ILE A C 1
ATOM 981 O O . ILE A 1 125 ? 14.696 0.977 1.551 1.00 84.19 125 ILE A O 1
ATOM 985 N N . LYS A 1 126 ? 14.920 -0.086 -0.414 1.00 89.31 126 LYS A N 1
ATOM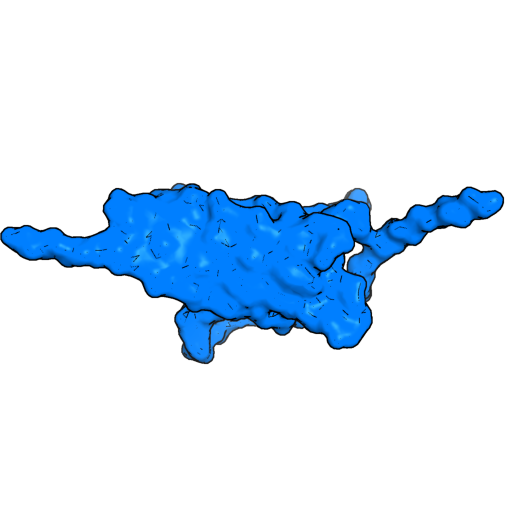 986 C CA . LYS A 1 126 ? 14.375 1.019 -1.206 1.00 89.31 126 LYS A CA 1
ATOM 987 C C . LYS A 1 126 ? 12.879 0.838 -1.384 1.00 89.31 126 LYS A C 1
ATOM 989 O O . LYS A 1 126 ? 12.413 -0.235 -1.772 1.00 89.31 126 LYS A O 1
ATOM 994 N N . VAL A 1 127 ? 12.131 1.899 -1.103 1.00 92.94 127 VAL A N 1
ATOM 995 C CA . VAL A 1 127 ? 10.682 1.934 -1.304 1.00 92.94 127 VAL A CA 1
ATOM 996 C C . VAL A 1 127 ? 10.321 3.081 -2.231 1.00 92.94 127 VAL A C 1
ATOM 998 O O . VAL A 1 127 ? 10.680 4.233 -1.992 1.00 92.94 127 VAL A O 1
ATOM 1001 N N . ALA A 1 128 ? 9.560 2.757 -3.266 1.00 94.75 128 ALA A N 1
ATOM 1002 C CA . ALA A 1 128 ? 8.866 3.721 -4.103 1.00 94.75 128 ALA A CA 1
ATOM 1003 C C . ALA A 1 128 ? 7.353 3.600 -3.914 1.00 94.75 128 ALA A C 1
ATOM 1005 O O . ALA A 1 128 ? 6.845 2.600 -3.399 1.00 94.75 128 ALA A O 1
ATOM 1006 N N . TYR A 1 129 ? 6.626 4.603 -4.394 1.00 96.56 129 TYR A N 1
ATOM 1007 C CA . TYR A 1 129 ? 5.171 4.675 -4.311 1.00 96.56 129 TYR A CA 1
ATOM 1008 C C . TYR A 1 129 ? 4.586 4.822 -5.713 1.00 96.56 129 TYR A C 1
ATOM 1010 O O . TYR A 1 129 ? 4.275 5.940 -6.112 1.00 96.56 129 TYR A O 1
ATOM 1018 N N . PRO A 1 130 ? 4.466 3.745 -6.509 1.00 96.62 130 PRO A N 1
ATOM 1019 C CA . PRO A 1 130 ? 3.834 3.818 -7.824 1.00 96.62 130 PRO A CA 1
ATOM 1020 C C . PRO A 1 130 ? 2.490 4.553 -7.803 1.00 96.62 130 PRO A C 1
ATOM 1022 O O . PRO A 1 130 ? 2.224 5.389 -8.666 1.00 96.62 130 PRO A O 1
ATOM 1025 N N . LEU A 1 131 ? 1.663 4.272 -6.790 1.00 98.25 131 LEU A N 1
ATOM 1026 C CA . LEU A 1 131 ? 0.343 4.864 -6.652 1.00 98.25 131 LEU A CA 1
ATOM 1027 C C . LEU A 1 131 ? 0.006 5.198 -5.195 1.00 98.25 131 LEU A C 1
ATOM 1029 O O . LEU A 1 131 ? 0.220 4.379 -4.300 1.00 98.25 131 LEU A O 1
ATOM 1033 N N . ILE A 1 132 ? -0.627 6.350 -4.971 1.00 98.25 132 ILE A N 1
ATOM 1034 C CA . ILE A 1 132 ? -1.230 6.716 -3.681 1.00 98.25 132 ILE A CA 1
ATOM 1035 C C . ILE A 1 132 ? -2.659 7.205 -3.914 1.00 98.25 132 ILE A C 1
ATOM 1037 O O . ILE A 1 132 ? -2.959 7.908 -4.880 1.00 98.25 132 ILE A O 1
ATOM 1041 N N . GLY A 1 133 ? -3.566 6.827 -3.022 1.00 98.12 133 GLY A N 1
ATOM 1042 C CA . GLY A 1 133 ? -4.914 7.372 -2.975 1.00 98.12 133 GLY A CA 1
ATOM 1043 C C . GLY A 1 133 ? -5.310 7.750 -1.559 1.00 98.12 133 GLY A C 1
ATOM 1044 O O . GLY A 1 133 ? -4.849 7.153 -0.589 1.00 98.12 133 GLY A O 1
ATOM 1045 N N . TYR A 1 134 ? -6.207 8.723 -1.452 1.00 97.62 134 TYR A N 1
ATOM 1046 C CA . TYR A 1 134 ? -6.631 9.312 -0.186 1.00 97.62 134 TYR A CA 1
ATOM 1047 C C . TYR A 1 134 ? -8.133 9.129 0.026 1.00 97.62 134 TYR A C 1
ATOM 1049 O O . TYR A 1 134 ? -8.909 9.131 -0.934 1.00 97.62 134 TYR A O 1
ATOM 1057 N N . SER A 1 135 ? -8.552 8.977 1.282 1.00 95.19 135 SER A N 1
ATOM 1058 C CA . SER A 1 135 ? -9.963 8.808 1.654 1.00 95.19 135 SER A CA 1
ATOM 1059 C C . SER A 1 135 ? -10.777 10.097 1.505 1.00 95.19 135 SER A C 1
ATOM 1061 O O . SER A 1 135 ? -11.992 10.043 1.312 1.00 95.19 135 SER A O 1
ATOM 1063 N N . SER A 1 136 ? -10.121 11.258 1.562 1.00 93.12 136 SER A N 1
ATOM 1064 C CA . SER A 1 136 ? -10.724 12.568 1.317 1.00 93.12 136 SER A CA 1
ATOM 1065 C C . SER A 1 136 ? -9.691 13.565 0.783 1.00 93.12 136 SER A C 1
ATOM 1067 O O . SER A 1 136 ? -8.503 13.258 0.694 1.00 93.12 136 SER A O 1
ATOM 1069 N N . ARG A 1 137 ? -10.147 14.764 0.401 1.00 89.62 137 ARG A N 1
ATOM 1070 C CA . ARG A 1 137 ? -9.285 15.832 -0.136 1.00 89.62 137 ARG A CA 1
ATOM 1071 C C . ARG A 1 137 ? -8.459 16.544 0.937 1.00 89.62 137 ARG A C 1
ATOM 1073 O O . ARG A 1 137 ? -7.466 17.169 0.592 1.00 89.62 137 ARG A O 1
ATOM 1080 N N . ASP A 1 138 ? -8.864 16.434 2.200 1.00 90.88 138 ASP A N 1
ATOM 1081 C CA . ASP A 1 138 ? -8.244 17.151 3.322 1.00 90.88 138 ASP A CA 1
ATOM 1082 C C . ASP A 1 138 ? -7.088 16.356 3.953 1.00 90.88 138 ASP A C 1
ATOM 1084 O O . ASP A 1 138 ? -6.424 16.816 4.881 1.00 90.88 138 ASP A O 1
ATOM 1088 N N . VAL A 1 139 ? -6.835 15.145 3.452 1.00 92.44 139 VAL A N 1
ATOM 1089 C CA . VAL A 1 139 ? -5.736 14.296 3.903 1.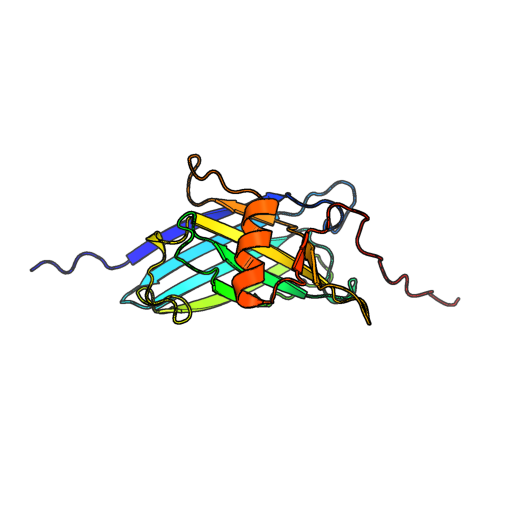00 92.44 139 VAL A CA 1
ATOM 1090 C C . VAL A 1 139 ? -4.415 14.845 3.358 1.00 92.44 139 VAL A C 1
ATOM 1092 O O . VAL A 1 139 ? -4.151 14.768 2.161 1.00 92.44 139 VAL A O 1
ATOM 1095 N N . ASN A 1 140 ? -3.571 15.365 4.249 1.00 89.75 140 ASN A N 1
ATOM 1096 C CA . ASN A 1 140 ? -2.268 15.935 3.908 1.00 89.75 140 ASN A CA 1
ATOM 1097 C C . ASN A 1 140 ? -1.118 15.007 4.342 1.00 89.75 140 ASN A C 1
ATOM 1099 O O . ASN A 1 140 ? -0.480 15.224 5.369 1.00 89.75 140 ASN A O 1
ATOM 1103 N N . ILE A 1 141 ? -0.884 13.944 3.570 1.00 92.19 141 ILE A N 1
ATOM 1104 C CA . ILE A 1 141 ? 0.251 13.018 3.729 1.00 92.19 141 ILE A CA 1
ATOM 1105 C C . ILE A 1 141 ? 0.893 12.776 2.364 1.00 92.19 141 ILE A C 1
ATOM 1107 O O . ILE A 1 141 ? 0.190 12.600 1.373 1.00 92.19 141 ILE A O 1
ATOM 1111 N N . ASN A 1 142 ? 2.222 12.739 2.315 1.00 91.94 142 ASN A N 1
ATOM 1112 C CA . ASN A 1 142 ? 3.003 12.511 1.098 1.00 91.94 142 ASN A CA 1
ATOM 1113 C C . ASN A 1 142 ? 3.930 11.294 1.252 1.00 91.94 142 ASN A C 1
ATOM 1115 O O . ASN A 1 142 ? 4.048 10.717 2.336 1.00 91.94 142 ASN A O 1
ATOM 1119 N N . SER A 1 143 ? 4.600 10.912 0.167 1.00 92.88 143 SER A N 1
ATOM 1120 C CA . SER A 1 143 ? 5.530 9.777 0.107 1.00 92.88 143 SER A CA 1
ATOM 1121 C C . SER A 1 143 ? 6.662 9.828 1.147 1.00 92.88 143 SER A C 1
ATOM 1123 O O . SER A 1 143 ? 7.033 8.781 1.681 1.00 92.88 143 SER A O 1
ATOM 1125 N N . HIS A 1 144 ? 7.164 11.010 1.524 1.00 92.94 144 HIS A N 1
ATOM 1126 C CA . HIS A 1 144 ? 8.152 11.141 2.605 1.00 92.94 144 HIS A CA 1
ATOM 1127 C C . HIS A 1 144 ? 7.569 10.715 3.958 1.00 92.94 144 HIS A C 1
ATOM 1129 O O . HIS A 1 144 ? 8.125 9.836 4.613 1.00 92.94 144 HIS A O 1
ATOM 1135 N N . ILE A 1 145 ? 6.400 11.252 4.328 1.00 93.62 145 ILE A N 1
ATOM 1136 C CA . ILE A 1 145 ? 5.737 10.912 5.598 1.00 93.62 145 ILE A CA 1
ATOM 1137 C C . ILE A 1 145 ? 5.363 9.426 5.639 1.00 93.62 145 ILE A C 1
ATOM 1139 O O . ILE A 1 145 ? 5.503 8.770 6.671 1.00 93.62 145 ILE A O 1
ATOM 1143 N N . ILE A 1 146 ? 4.895 8.868 4.518 1.00 95.06 146 ILE A N 1
ATOM 1144 C CA . ILE A 1 146 ? 4.578 7.437 4.440 1.00 95.06 146 ILE A CA 1
ATOM 1145 C C . ILE A 1 146 ? 5.843 6.596 4.654 1.00 95.06 146 ILE A C 1
ATOM 1147 O O . ILE A 1 146 ? 5.788 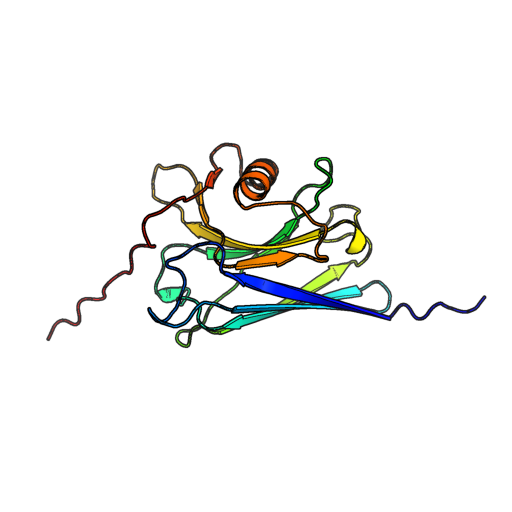5.603 5.376 1.00 95.06 146 ILE A O 1
ATOM 1151 N N . THR A 1 147 ? 6.983 7.014 4.099 1.00 94.44 147 THR A N 1
ATOM 1152 C CA . THR A 1 147 ? 8.266 6.316 4.282 1.00 94.44 147 THR A CA 1
ATOM 1153 C C . THR A 1 147 ? 8.685 6.306 5.743 1.00 94.44 147 THR A C 1
ATOM 1155 O O . THR A 1 147 ? 9.004 5.242 6.271 1.00 94.44 147 THR A O 1
ATOM 1158 N N . ASP A 1 148 ? 8.604 7.448 6.426 1.00 92.81 148 ASP A N 1
ATOM 1159 C CA . ASP A 1 148 ? 8.924 7.525 7.853 1.00 92.81 148 ASP A CA 1
ATOM 1160 C C . ASP A 1 148 ? 8.009 6.625 8.693 1.00 92.81 148 ASP A C 1
ATOM 1162 O O . ASP A 1 148 ? 8.472 5.926 9.594 1.00 92.81 148 ASP A O 1
ATOM 1166 N N . LYS A 1 149 ? 6.721 6.539 8.345 1.00 93.69 149 LYS A N 1
ATOM 1167 C CA . LYS A 1 149 ? 5.793 5.600 8.994 1.00 93.69 149 LYS A CA 1
ATOM 1168 C C . LYS A 1 149 ? 6.140 4.132 8.708 1.00 93.69 149 LYS A C 1
ATOM 1170 O O . LYS A 1 149 ? 5.940 3.287 9.581 1.00 93.69 149 LYS A O 1
ATOM 1175 N N . LEU A 1 150 ? 6.645 3.800 7.518 1.00 92.56 150 LEU A N 1
ATOM 1176 C CA . LEU A 1 150 ? 7.030 2.427 7.159 1.00 92.56 150 LEU A CA 1
ATOM 1177 C C . LEU A 1 150 ? 8.299 1.949 7.876 1.00 92.56 150 LEU A C 1
ATOM 1179 O O . LEU A 1 150 ? 8.414 0.745 8.131 1.00 92.56 150 LEU A O 1
ATOM 1183 N N . LYS A 1 151 ? 9.191 2.858 8.292 1.00 91.50 151 LYS A N 1
ATOM 1184 C CA . LYS A 1 151 ? 10.349 2.512 9.140 1.00 91.50 151 LYS A CA 1
ATOM 1185 C C . LYS A 1 151 ? 9.934 1.823 10.441 1.00 91.50 151 LYS A C 1
ATOM 1187 O O . LYS A 1 151 ? 10.603 0.906 10.903 1.00 91.50 151 LYS A O 1
ATOM 1192 N N . ALA A 1 152 ? 8.760 2.157 10.981 1.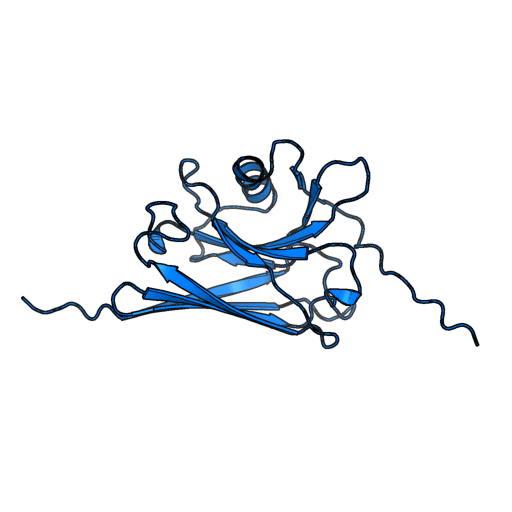00 86.00 152 ALA A N 1
ATOM 1193 C CA . ALA A 1 152 ? 8.230 1.530 12.195 1.00 86.00 152 ALA A CA 1
ATOM 1194 C C . ALA A 1 152 ? 7.870 0.034 12.048 1.00 86.00 152 ALA A C 1
ATOM 1196 O O . ALA A 1 152 ? 7.566 -0.617 13.054 1.00 86.00 152 ALA A O 1
ATOM 1197 N N . ILE A 1 153 ? 7.839 -0.495 10.819 1.00 85.44 153 ILE A N 1
ATOM 1198 C CA . ILE A 1 153 ? 7.480 -1.890 10.509 1.00 85.44 153 ILE A CA 1
ATOM 1199 C C . ILE A 1 153 ? 8.659 -2.643 9.895 1.00 85.44 153 ILE A C 1
ATOM 1201 O O . ILE A 1 153 ? 8.837 -3.822 10.185 1.00 85.44 153 ILE A O 1
ATOM 1205 N N . HIS A 1 154 ? 9.455 -1.970 9.065 1.00 82.81 154 HIS A N 1
ATOM 1206 C CA . HIS A 1 154 ? 10.554 -2.588 8.317 1.00 82.81 154 HIS A CA 1
ATOM 1207 C C . HIS A 1 154 ? 11.950 -2.194 8.826 1.00 82.81 154 HIS A C 1
ATOM 1209 O O . HIS A 1 154 ? 12.932 -2.727 8.327 1.00 82.81 154 HIS A O 1
ATOM 1215 N N . GLY A 1 155 ? 12.048 -1.302 9.817 1.00 80.94 155 GLY A N 1
ATOM 1216 C CA . GLY A 1 155 ? 13.309 -0.790 10.362 1.00 80.94 155 GLY A CA 1
ATOM 1217 C C . GLY A 1 155 ? 13.747 0.550 9.757 1.00 80.94 155 GLY A C 1
ATOM 1218 O O . GLY A 1 155 ? 13.221 1.001 8.741 1.00 80.94 155 GLY A O 1
ATOM 1219 N N . GLU A 1 156 ? 14.731 1.193 10.391 1.00 77.88 156 GLU A N 1
ATOM 1220 C CA . GLU A 1 156 ? 15.262 2.512 9.991 1.00 77.88 156 GLU A CA 1
ATOM 1221 C C . GLU A 1 156 ? 15.971 2.506 8.625 1.00 77.88 156 GLU A C 1
ATOM 1223 O O . GLU A 1 156 ? 16.172 3.556 8.024 1.00 77.88 156 GLU A O 1
ATOM 1228 N N . GLU A 1 157 ? 16.305 1.324 8.109 1.00 79.12 157 GLU A N 1
ATOM 1229 C CA . GLU A 1 157 ? 16.981 1.119 6.823 1.00 79.12 157 GLU A CA 1
ATOM 1230 C C . GLU A 1 157 ? 16.053 1.309 5.611 1.00 79.12 157 GLU A C 1
ATOM 1232 O O . GLU A 1 157 ? 16.486 1.137 4.474 1.00 79.12 157 GLU A O 1
ATOM 1237 N N . VAL A 1 158 ? 14.773 1.648 5.814 1.00 81.62 158 VAL A N 1
ATOM 1238 C CA . VAL A 1 158 ? 13.876 2.007 4.710 1.00 81.62 158 VAL A CA 1
ATOM 1239 C C . VAL A 1 158 ? 14.182 3.413 4.212 1.00 81.62 158 VAL A C 1
ATOM 1241 O O . VAL A 1 158 ? 13.988 4.407 4.919 1.00 81.62 158 VAL A O 1
ATOM 1244 N N . GLU A 1 159 ? 14.551 3.504 2.941 1.00 85.44 159 GLU A N 1
ATOM 1245 C CA . GLU A 1 159 ? 14.833 4.759 2.260 1.00 85.44 159 GLU A CA 1
ATOM 1246 C C . GLU A 1 159 ? 13.893 4.969 1.067 1.00 85.44 159 GLU A C 1
ATOM 1248 O O . GLU A 1 159 ? 13.675 4.077 0.241 1.00 85.44 159 GLU A O 1
ATOM 1253 N N . LEU A 1 160 ? 13.354 6.186 0.953 1.00 81.88 160 LEU A N 1
ATOM 1254 C CA . LEU A 1 160 ? 12.541 6.591 -0.191 1.00 81.88 160 LEU A CA 1
ATOM 1255 C C . LEU A 1 160 ? 13.401 6.607 -1.462 1.00 81.88 160 LEU A C 1
ATOM 1257 O O . LEU A 1 160 ? 14.442 7.266 -1.517 1.00 81.88 160 LEU A O 1
ATOM 1261 N N . GLN A 1 161 ? 12.937 5.936 -2.512 1.00 84.06 161 GLN A N 1
ATOM 1262 C CA . GLN A 1 161 ? 13.547 6.003 -3.835 1.00 84.06 161 GLN A CA 1
ATOM 1263 C C . GLN A 1 161 ? 13.059 7.255 -4.569 1.00 84.06 161 GLN A C 1
ATOM 1265 O O . GLN A 1 161 ? 11.933 7.307 -5.058 1.00 84.06 161 GLN A O 1
ATOM 1270 N N . ILE A 1 162 ? 13.929 8.268 -4.648 1.00 68.31 162 ILE A N 1
ATOM 1271 C CA . ILE A 1 162 ? 13.606 9.567 -5.260 1.00 68.31 162 ILE A CA 1
ATOM 1272 C C . ILE A 1 162 ? 13.849 9.566 -6.788 1.00 68.31 162 ILE A C 1
ATOM 1274 O O . ILE A 1 162 ? 13.308 10.453 -7.424 1.00 68.31 162 ILE A O 1
ATOM 1278 N N . HIS A 1 163 ? 14.612 8.595 -7.348 1.00 59.19 163 HIS A N 1
ATOM 1279 C CA . HIS A 1 163 ? 14.840 8.168 -8.769 1.00 59.19 163 HIS A CA 1
ATOM 1280 C C . HIS A 1 163 ? 16.271 7.547 -8.882 1.00 59.19 163 HIS A C 1
ATOM 1282 O O . HIS A 1 163 ? 17.107 7.929 -8.061 1.00 59.19 163 HIS A O 1
ATOM 1288 N N . PRO A 1 164 ? 16.605 6.585 -9.784 1.00 50.75 164 PRO A N 1
ATOM 1289 C CA . PRO A 1 164 ? 16.167 6.409 -11.174 1.00 50.75 164 PRO A CA 1
ATOM 1290 C C . PRO A 1 164 ? 15.103 5.318 -11.355 1.00 50.75 164 PRO A C 1
ATOM 1292 O O . PRO A 1 164 ? 14.700 4.663 -10.393 1.00 50.75 164 PRO A O 1
ATOM 1295 N N . GLU A 1 165 ? 14.591 5.216 -12.584 1.00 54.94 165 GLU A N 1
ATOM 1296 C CA . GLU A 1 165 ? 13.667 4.173 -13.043 1.00 54.94 165 GLU A CA 1
ATOM 1297 C C . GLU A 1 165 ? 14.139 2.787 -12.586 1.00 54.94 165 GLU A C 1
ATOM 1299 O O . GLU A 1 165 ? 15.347 2.554 -12.546 1.00 54.94 165 GLU A O 1
ATOM 1304 N N . PRO A 1 166 ? 13.229 1.866 -12.230 1.00 56.78 166 PRO A N 1
ATOM 1305 C CA . PRO A 1 166 ? 13.666 0.533 -11.865 1.00 56.78 166 PRO A CA 1
ATOM 1306 C C . PRO A 1 166 ? 14.348 -0.126 -13.070 1.00 56.78 166 PRO A C 1
ATOM 1308 O O . PRO A 1 166 ? 13.814 -0.069 -14.186 1.00 56.78 166 PRO A O 1
ATOM 1311 N N . GLU A 1 167 ? 15.525 -0.706 -12.828 1.00 55.50 167 GLU A N 1
ATOM 1312 C CA . GLU A 1 167 ? 16.290 -1.456 -13.822 1.00 55.50 167 GLU A CA 1
ATOM 1313 C C . GLU A 1 167 ? 15.403 -2.581 -14.365 1.00 55.50 167 GLU A C 1
ATOM 1315 O O . GLU A 1 167 ? 14.823 -3.358 -13.610 1.00 55.50 167 GLU A O 1
ATOM 1320 N N . VAL A 1 168 ? 15.215 -2.589 -15.684 1.00 57.66 168 VAL A N 1
ATOM 1321 C CA . VAL A 1 168 ? 14.486 -3.646 -16.383 1.00 57.66 168 VAL A CA 1
ATOM 1322 C C . VAL A 1 168 ? 15.527 -4.680 -16.781 1.00 57.66 168 VAL A C 1
ATOM 1324 O O . VAL A 1 168 ? 16.472 -4.328 -17.489 1.00 57.66 168 VAL A O 1
ATOM 1327 N N . GLU A 1 169 ? 15.368 -5.933 -16.357 1.00 51.75 169 GLU A N 1
ATOM 1328 C CA . GLU A 1 169 ? 16.149 -7.029 -16.932 1.00 51.75 169 GLU A CA 1
ATOM 1329 C C . GLU A 1 169 ? 15.771 -7.150 -18.414 1.00 51.75 169 GLU A C 1
ATOM 1331 O O . GLU A 1 169 ? 14.672 -7.572 -18.777 1.00 51.75 169 GLU A O 1
ATOM 1336 N N . LEU A 1 170 ? 16.662 -6.695 -19.294 1.00 46.44 170 LEU A N 1
ATOM 1337 C CA . LEU A 1 170 ? 16.568 -6.983 -20.716 1.00 46.44 170 LEU A CA 1
ATOM 1338 C C . LEU A 1 170 ? 17.015 -8.434 -20.892 1.00 46.44 170 LEU A C 1
ATOM 1340 O O . LEU A 1 170 ? 18.213 -8.704 -20.912 1.00 46.44 170 LEU A O 1
ATOM 1344 N N . GLU A 1 171 ? 16.069 -9.366 -21.012 1.00 44.91 171 GLU A N 1
ATOM 1345 C CA . GLU A 1 171 ? 16.390 -10.689 -21.542 1.00 44.91 171 GLU A CA 1
ATOM 1346 C C . GLU A 1 171 ? 16.958 -10.498 -22.956 1.00 44.91 171 GLU A C 1
ATOM 1348 O O . GLU A 1 171 ? 16.243 -10.137 -23.896 1.00 44.91 171 GLU A O 1
ATOM 1353 N N . GLU A 1 172 ? 18.271 -10.687 -23.103 1.00 45.59 172 GLU A N 1
ATOM 1354 C CA . GLU A 1 172 ? 18.922 -10.774 -24.403 1.00 45.59 172 GLU A CA 1
ATOM 1355 C C . GLU A 1 172 ? 18.301 -11.951 -25.164 1.00 45.59 172 GLU A C 1
ATOM 1357 O O . GLU A 1 172 ? 18.633 -13.116 -24.940 1.00 45.59 172 GLU A O 1
ATOM 1362 N N . GLN A 1 173 ? 17.382 -11.654 -26.085 1.00 44.72 173 GLN A N 1
ATOM 1363 C CA . GLN A 1 173 ? 16.996 -12.599 -27.123 1.00 44.72 173 GLN A CA 1
ATOM 1364 C C . GLN A 1 173 ? 18.213 -12.827 -28.025 1.00 44.72 173 GLN A C 1
ATOM 1366 O O . GLN A 1 173 ? 18.438 -12.103 -28.995 1.00 44.72 173 GLN A O 1
ATOM 1371 N N . LEU A 1 174 ? 19.016 -13.829 -27.666 1.00 43.75 174 LEU A N 1
ATOM 1372 C CA . LEU A 1 174 ? 20.029 -14.432 -28.522 1.00 43.75 174 LEU A CA 1
ATOM 1373 C C . LEU A 1 174 ? 19.340 -14.947 -29.793 1.00 43.75 174 LEU A C 1
ATOM 1375 O O . LEU A 1 174 ? 18.575 -15.915 -29.752 1.00 43.75 174 LEU A O 1
ATOM 1379 N N . GLY A 1 175 ? 19.582 -14.240 -30.898 1.00 41.47 175 GLY A N 1
ATOM 1380 C CA . GLY A 1 175 ? 19.368 -14.732 -32.258 1.00 41.47 175 GLY A CA 1
ATOM 1381 C C . GLY A 1 175 ? 20.495 -15.645 -32.718 1.00 41.47 175 GLY A C 1
ATOM 1382 O O . GLY A 1 175 ? 21.606 -15.557 -32.148 1.00 41.47 175 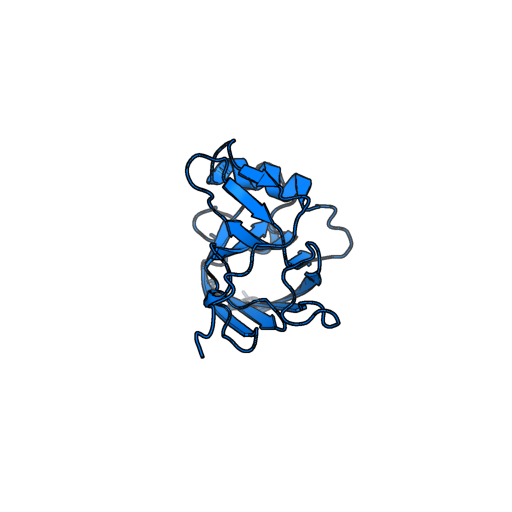GLY A O 1
#

Foldseek 3Di:
DDPDQQWDKAKWWKAFDDPQFFLDPPDAKTWMWIWITHPQKIKTKIKIARTAFPVFFQWWKWKWFAAPPLVQAIATQDIWGQDNRRITIDMGMAGQCQGNNRSHHSVRTFKMFTWTWHDDPPAQIEIETRIMTTRDPPDDDGPVNVQVSCCVPVNPSYDYDPDDRGDTPDPPPDD

Secondary structure (DSSP, 8-state):
------EEEEEEEEEE-STT-BSBTTB--EEEEEEEEETTEEEEEEEEESBPPGGGSSSEEEEEEE-SSTTS--EEEEEE---TTS-EEEEEEEETTBGGGSS--GGG--EEEEEEEE--TTSPEEEEEEEEEESSTT----HHHHHHHHHHHH-TTEEE--S--PPP-------